Protein AF-X1JJ67-F1 (afdb_monomer_lite)

Sequence (145 aa):
FEESLAGWNTAKVSRRIITNEIYSTINARNGGRQEEDKLSYKQIFNFHYADGHKMLTVGGLFHNESQSDLYEKCGFKDFNFIKDGEEAYKIEVPNLTIREIQYLNKQLPCQDISSIETFNIPIEDIRKYAEIYRYFPVFVDAEIG

Radius of gyration: 20.4 Å; chains: 1; bounding box: 38×46×62 Å

InterPro domains:
  IPR046788 Putative O-methyltransferase [PF20553] (3-143)

pLDDT: mean 84.34, std 12.76, range [39.12, 97.69]

Foldseek 3Di:
DPPACPDCSVLLVVVVVVVVVVVVVQVVVQPPDDQQARKDWFWLAFEWEDPPDTDTDTDTDIDGNVCVVVVVVVVSVVQPQGDRDSDHDYQDQAPDDPVRLVQLVVCPPDPDLVPRDPPVPPSVSSVSCNSCVVVPDPPPPPPPD

Structure (mmCIF, N/CA/C/O backbone):
data_AF-X1JJ67-F1
#
_entry.id   AF-X1JJ67-F1
#
loop_
_atom_site.group_PDB
_atom_site.id
_atom_site.type_symbol
_atom_site.label_atom_id
_atom_site.label_alt_id
_atom_site.label_comp_id
_atom_site.label_asym_id
_atom_site.label_entity_id
_atom_site.label_seq_id
_atom_site.pdbx_PDB_ins_code
_atom_site.Cartn_x
_atom_site.Cartn_y
_atom_site.Cartn_z
_atom_site.occupancy
_atom_site.B_iso_or_equiv
_atom_site.auth_seq_id
_atom_site.auth_comp_id
_atom_site.auth_asym_id
_atom_site.auth_atom_id
_atom_site.pdbx_PDB_model_num
ATOM 1 N N . PHE A 1 1 ? 12.899 27.192 8.471 1.00 44.84 1 PHE A N 1
ATOM 2 C CA . PHE A 1 1 ? 11.633 26.447 8.298 1.00 44.84 1 PHE A CA 1
ATOM 3 C C . PHE A 1 1 ? 11.293 26.156 6.829 1.00 44.84 1 PHE A C 1
ATOM 5 O O . PHE A 1 1 ? 10.414 25.339 6.599 1.00 44.84 1 PHE A O 1
ATOM 12 N N . GLU A 1 2 ? 12.002 26.724 5.843 1.00 40.03 2 GLU A N 1
ATOM 13 C CA . GLU A 1 2 ? 11.691 26.565 4.406 1.00 40.03 2 GLU A CA 1
ATOM 14 C C . GLU A 1 2 ? 12.386 25.388 3.689 1.00 40.03 2 GLU A C 1
ATOM 16 O O . GLU A 1 2 ? 12.096 25.132 2.527 1.00 40.03 2 GLU A O 1
ATOM 21 N N . GLU A 1 3 ? 13.248 24.613 4.354 1.00 49.19 3 GLU A N 1
ATOM 22 C CA . GLU A 1 3 ? 14.047 23.575 3.672 1.00 49.19 3 GLU A CA 1
ATOM 23 C C . GLU A 1 3 ? 13.410 22.171 3.560 1.00 49.19 3 GLU A C 1
ATOM 25 O O . GLU A 1 3 ? 13.985 21.300 2.919 1.00 49.19 3 GLU A O 1
ATOM 30 N N . SER A 1 4 ? 12.243 21.877 4.149 1.00 55.78 4 SER A N 1
ATOM 31 C CA . SER A 1 4 ? 11.943 20.468 4.509 1.00 55.78 4 SER A CA 1
ATOM 32 C C . SER A 1 4 ? 10.730 19.790 3.842 1.00 55.78 4 SER A C 1
ATOM 34 O O . SER A 1 4 ? 10.432 18.639 4.145 1.00 55.78 4 SER A O 1
ATOM 36 N N . LEU A 1 5 ? 10.037 20.418 2.886 1.00 58.75 5 LEU A N 1
ATOM 37 C CA . LEU A 1 5 ? 8.874 19.792 2.216 1.00 58.75 5 LEU A CA 1
ATOM 38 C C . LEU A 1 5 ? 9.153 19.299 0.787 1.00 58.75 5 LEU A C 1
ATOM 40 O O . LEU A 1 5 ? 8.284 18.700 0.159 1.00 58.75 5 LEU A O 1
ATOM 44 N N . ALA A 1 6 ? 10.359 19.472 0.253 1.00 72.19 6 ALA A N 1
ATOM 45 C CA . ALA A 1 6 ? 10.633 19.083 -1.127 1.00 72.19 6 ALA A CA 1
ATOM 46 C C . ALA A 1 6 ? 10.501 17.561 -1.356 1.00 72.19 6 ALA A C 1
ATOM 48 O O . ALA A 1 6 ? 10.977 16.725 -0.583 1.00 72.19 6 ALA A O 1
ATOM 49 N N . GLY A 1 7 ? 9.862 17.186 -2.466 1.00 80.12 7 GLY A N 1
ATOM 50 C CA . GLY A 1 7 ? 9.778 15.799 -2.917 1.00 80.12 7 GLY A CA 1
ATOM 51 C C . GLY A 1 7 ? 8.996 14.876 -1.980 1.00 80.12 7 GLY A C 1
ATOM 52 O O . GLY A 1 7 ? 7.856 15.157 -1.626 1.00 80.12 7 GLY A O 1
ATOM 53 N N . TRP A 1 8 ? 9.593 13.738 -1.616 1.00 87.00 8 TRP A N 1
ATOM 54 C CA . TRP A 1 8 ? 8.916 12.708 -0.818 1.00 87.00 8 TRP A CA 1
ATOM 55 C C . TRP A 1 8 ? 8.686 13.115 0.642 1.00 87.00 8 TRP A C 1
ATOM 57 O O . TRP A 1 8 ? 7.910 12.462 1.334 1.00 87.00 8 TRP A O 1
ATOM 67 N N . ASN A 1 9 ? 9.292 14.210 1.111 1.00 87.44 9 ASN A N 1
ATOM 68 C CA . ASN A 1 9 ? 9.040 14.714 2.459 1.00 87.44 9 ASN A CA 1
ATOM 69 C C . ASN A 1 9 ? 7.622 15.273 2.608 1.00 87.44 9 ASN A C 1
ATOM 71 O O . ASN A 1 9 ? 6.988 15.012 3.629 1.00 87.44 9 ASN A O 1
ATOM 75 N N . THR A 1 10 ? 7.081 15.947 1.582 1.00 89.31 10 THR A N 1
ATOM 76 C CA . THR A 1 10 ? 5.653 16.316 1.577 1.00 89.31 10 THR A CA 1
ATOM 77 C C . THR A 1 10 ? 4.784 15.071 1.722 1.00 89.31 10 THR A C 1
ATOM 79 O O . THR A 1 10 ? 3.908 15.049 2.577 1.00 89.31 10 THR A O 1
ATOM 82 N N . ALA A 1 11 ? 5.073 14.003 0.972 1.00 90.31 11 ALA A N 1
ATOM 83 C CA . ALA A 1 11 ? 4.303 12.763 1.050 1.00 90.31 11 ALA A CA 1
ATOM 84 C C . ALA A 1 11 ? 4.340 12.137 2.460 1.00 90.31 11 ALA A C 1
ATOM 86 O O . ALA A 1 11 ? 3.298 11.779 3.008 1.00 90.31 11 ALA A O 1
ATOM 87 N N . LYS A 1 12 ? 5.515 12.102 3.105 1.00 90.62 12 LYS A N 1
ATOM 88 C CA . LYS A 1 12 ? 5.650 11.640 4.498 1.00 90.62 12 LYS A CA 1
ATOM 89 C C . LYS A 1 12 ? 4.808 12.474 5.468 1.00 90.62 12 LYS A C 1
ATOM 91 O O . LYS A 1 12 ? 4.123 11.916 6.326 1.00 90.62 12 LYS A O 1
ATOM 96 N N . VAL A 1 13 ? 4.829 13.801 5.325 1.00 92.62 13 VAL A N 1
ATOM 97 C CA . VAL A 1 13 ? 4.034 14.707 6.168 1.00 92.62 13 VAL A CA 1
ATOM 98 C C . VAL A 1 13 ? 2.537 14.514 5.925 1.00 92.62 13 VAL A C 1
ATOM 100 O O . VAL A 1 13 ? 1.793 14.366 6.893 1.00 92.62 13 VAL A O 1
ATOM 103 N N . SER A 1 14 ? 2.099 14.445 4.666 1.00 93.12 14 SER A N 1
ATOM 104 C CA . SER A 1 14 ? 0.703 14.188 4.298 1.00 93.12 14 SER A CA 1
ATOM 105 C C . SER A 1 14 ? 0.203 12.862 4.868 1.00 93.12 14 SER A C 1
ATOM 107 O O . SER A 1 14 ? -0.845 12.845 5.512 1.00 93.12 14 SER A O 1
ATOM 109 N N . ARG A 1 15 ? 0.974 11.771 4.728 1.00 94.00 15 ARG A N 1
ATOM 110 C CA . ARG A 1 15 ? 0.652 10.479 5.354 1.00 94.00 15 ARG A CA 1
ATOM 111 C C . ARG A 1 15 ? 0.475 10.643 6.859 1.00 94.00 15 ARG A C 1
ATOM 113 O O . ARG A 1 15 ? -0.534 10.207 7.398 1.00 94.00 15 ARG A O 1
ATOM 120 N N . ARG A 1 16 ? 1.438 11.272 7.539 1.00 94.12 16 ARG A N 1
ATOM 121 C CA . ARG A 1 16 ? 1.391 11.440 8.997 1.00 94.12 16 ARG A CA 1
ATOM 122 C C . ARG A 1 16 ? 0.140 12.195 9.445 1.00 94.12 16 ARG A C 1
ATOM 124 O O . ARG A 1 16 ? -0.475 11.793 10.424 1.00 94.12 16 ARG A O 1
ATOM 131 N N . ILE A 1 17 ? -0.255 13.247 8.725 1.00 95.69 17 ILE A N 1
ATOM 132 C CA . ILE A 1 17 ? -1.492 13.991 9.008 1.00 95.69 17 ILE A CA 1
ATOM 133 C C . ILE A 1 17 ? -2.713 13.072 8.870 1.00 95.69 17 ILE A C 1
ATOM 135 O O . ILE A 1 17 ? -3.512 12.996 9.799 1.00 95.69 17 ILE A O 1
ATOM 139 N N . ILE A 1 18 ? -2.819 12.324 7.766 1.00 95.50 18 ILE A N 1
ATOM 140 C CA . ILE A 1 18 ? -3.925 11.382 7.525 1.00 95.50 18 ILE A CA 1
ATOM 141 C C . ILE A 1 18 ? -3.990 10.320 8.630 1.00 95.50 18 ILE A C 1
ATOM 143 O O . ILE A 1 18 ? -5.044 10.085 9.214 1.00 95.50 18 ILE A O 1
ATOM 147 N N . THR A 1 19 ? -2.859 9.692 8.951 1.00 94.88 19 THR A N 1
ATOM 148 C CA . THR A 1 19 ? -2.775 8.647 9.976 1.00 94.88 19 THR A CA 1
ATOM 149 C C . THR A 1 19 ? -3.133 9.178 11.365 1.00 94.88 19 THR A C 1
ATOM 151 O O . THR A 1 19 ? -3.862 8.514 12.100 1.00 94.88 19 THR A O 1
ATOM 154 N N . ASN A 1 20 ? -2.674 10.380 11.717 1.00 96.25 20 ASN A N 1
ATOM 155 C CA . ASN A 1 20 ? -3.016 11.006 12.992 1.00 96.25 20 ASN A CA 1
ATOM 156 C C . ASN A 1 20 ? -4.514 11.300 13.095 1.00 96.25 20 ASN A C 1
ATOM 158 O O . ASN A 1 20 ? -5.105 11.040 14.141 1.00 96.25 20 ASN A O 1
ATOM 162 N N . GLU A 1 21 ? -5.132 11.791 12.019 1.00 97.69 21 GLU A N 1
ATOM 163 C CA . GLU A 1 21 ? -6.571 12.064 11.995 1.00 97.69 21 GLU A CA 1
ATOM 164 C C . GLU A 1 21 ? -7.392 10.777 12.150 1.00 97.69 21 GLU A C 1
ATOM 166 O O . GLU A 1 21 ? -8.345 10.730 12.931 1.00 97.69 21 GLU A O 1
ATOM 171 N N . ILE A 1 22 ? -6.967 9.695 11.484 1.00 97.00 22 ILE A N 1
ATOM 172 C CA . ILE A 1 22 ? -7.574 8.367 11.631 1.00 97.00 22 ILE A CA 1
ATOM 173 C C . ILE A 1 22 ? -7.518 7.903 13.092 1.00 97.00 22 ILE A C 1
ATOM 175 O O . ILE A 1 22 ? -8.555 7.568 13.666 1.00 97.00 22 ILE A O 1
ATOM 179 N N . TYR A 1 23 ? -6.334 7.901 13.714 1.00 96.00 23 TYR A N 1
ATOM 180 C CA . TYR A 1 23 ? -6.188 7.431 15.096 1.00 96.00 23 TYR A CA 1
ATOM 181 C C . TYR A 1 23 ? -6.909 8.332 16.101 1.00 96.00 23 TYR A C 1
ATOM 183 O O . TYR A 1 23 ? -7.529 7.822 17.032 1.00 96.00 23 TYR A O 1
ATOM 191 N N . SER A 1 24 ? -6.886 9.651 15.900 1.00 97.62 24 SER A N 1
ATOM 192 C CA . SER A 1 24 ? -7.647 10.608 16.712 1.00 97.62 24 SER A CA 1
ATOM 193 C C . SER A 1 24 ? -9.148 10.298 16.670 1.00 97.62 24 SER A C 1
ATOM 195 O O . SER A 1 24 ? -9.789 10.133 17.712 1.00 97.62 24 SER A O 1
ATOM 197 N N . THR A 1 25 ? -9.690 10.105 15.463 1.00 97.25 25 THR A N 1
ATOM 198 C CA . THR A 1 25 ? -11.105 9.779 15.247 1.00 97.25 25 THR A CA 1
ATOM 199 C C . THR A 1 25 ? -11.485 8.427 15.858 1.00 97.25 25 THR A C 1
ATOM 201 O O . THR A 1 25 ? -12.532 8.305 16.498 1.00 97.25 25 THR A O 1
ATOM 204 N N . ILE A 1 26 ? -10.637 7.405 15.707 1.00 97.00 26 ILE A N 1
ATOM 205 C CA . ILE A 1 26 ? -10.853 6.081 16.308 1.00 97.00 26 ILE A CA 1
ATOM 206 C C . ILE A 1 26 ? -10.863 6.165 17.832 1.00 97.00 26 ILE A C 1
ATOM 208 O O . ILE A 1 26 ? -11.777 5.635 18.463 1.00 97.00 26 ILE A O 1
ATOM 212 N N . ASN A 1 27 ? -9.887 6.853 18.426 1.00 95.94 27 ASN A N 1
ATOM 213 C CA . ASN A 1 27 ? -9.784 6.990 19.876 1.00 95.94 27 ASN A CA 1
ATOM 214 C C . ASN A 1 27 ? -11.024 7.672 20.460 1.00 95.94 27 ASN A C 1
ATOM 216 O O . ASN A 1 27 ? -11.593 7.178 21.433 1.00 95.94 27 ASN A O 1
ATOM 220 N N . ALA A 1 28 ? -11.498 8.748 19.823 1.00 95.94 28 ALA A N 1
ATOM 221 C CA . ALA A 1 28 ? -12.741 9.405 20.214 1.00 95.94 28 ALA A CA 1
ATOM 222 C C . ALA A 1 28 ? -13.951 8.458 20.106 1.00 95.94 28 ALA A C 1
ATOM 224 O O . ALA A 1 28 ? -14.779 8.394 21.014 1.00 95.94 28 ALA A O 1
ATOM 225 N N . ARG A 1 29 ? -14.039 7.672 19.024 1.00 94.56 29 ARG A N 1
ATOM 226 C CA . ARG A 1 29 ? -15.145 6.731 18.785 1.00 94.56 29 ARG A CA 1
ATOM 227 C C . ARG A 1 29 ? -15.144 5.530 19.737 1.00 94.56 29 ARG A C 1
ATOM 229 O O . ARG A 1 29 ? -16.211 4.994 20.035 1.00 94.56 29 ARG A O 1
ATOM 236 N N . ASN A 1 30 ? -13.973 5.108 20.205 1.00 96.81 30 ASN A N 1
ATOM 237 C CA . ASN A 1 30 ? -13.807 3.943 21.072 1.00 96.81 30 ASN A CA 1
ATOM 238 C C . ASN A 1 30 ? -14.081 4.232 22.556 1.00 96.81 30 ASN A C 1
ATOM 240 O O . ASN A 1 30 ? -14.291 3.284 23.308 1.00 96.81 30 ASN A O 1
ATOM 244 N N . GLY A 1 31 ? -14.134 5.501 22.980 1.00 92.75 31 GLY A N 1
ATOM 245 C CA . GLY A 1 31 ? -14.233 5.894 24.396 1.00 92.75 31 GLY A CA 1
ATOM 246 C C . GLY A 1 31 ? -15.450 5.363 25.171 1.00 92.75 31 GLY A C 1
ATOM 247 O O . GLY A 1 31 ? -15.420 5.349 26.397 1.00 92.75 31 GLY A O 1
ATOM 248 N N . GLY A 1 32 ? -16.501 4.904 24.483 1.00 91.06 32 GLY A N 1
ATOM 249 C CA . GLY A 1 32 ? -17.703 4.318 25.096 1.00 91.06 32 GLY A CA 1
ATOM 250 C C . GLY A 1 32 ? -18.056 2.913 24.602 1.00 91.06 32 GLY A C 1
ATOM 251 O O . GLY A 1 32 ? -19.176 2.462 24.825 1.00 91.06 32 GLY A O 1
ATOM 252 N N . ARG A 1 33 ? -17.152 2.241 23.880 1.00 94.00 33 ARG A N 1
ATOM 253 C CA . ARG A 1 33 ? -17.406 0.917 23.292 1.00 94.00 33 ARG A CA 1
ATOM 254 C C . ARG A 1 33 ? -16.878 -0.202 24.182 1.00 94.00 33 ARG A C 1
ATOM 256 O O . ARG A 1 33 ? -15.873 -0.029 24.871 1.00 94.00 33 ARG A O 1
ATOM 263 N N . GLN A 1 34 ? -17.534 -1.360 24.126 1.00 95.38 34 GLN A N 1
ATOM 264 C CA . GLN A 1 34 ? -16.967 -2.597 24.663 1.00 95.38 34 GLN A CA 1
ATOM 265 C C . GLN A 1 34 ? -15.714 -2.983 23.872 1.00 95.38 34 GLN A C 1
ATOM 267 O O . GLN A 1 34 ? -15.577 -2.593 22.712 1.00 95.38 34 GLN A O 1
ATOM 272 N N . GLU A 1 35 ? -14.808 -3.738 24.497 1.00 92.62 35 GLU A N 1
ATOM 273 C CA . GLU A 1 35 ? -13.511 -4.092 23.902 1.00 92.62 35 GLU A CA 1
ATOM 274 C C . GLU A 1 35 ? -13.666 -4.721 22.511 1.00 92.62 35 GLU A C 1
ATOM 276 O O . GLU A 1 35 ? -13.017 -4.296 21.566 1.00 92.62 35 GLU A O 1
ATOM 281 N N . GLU A 1 36 ? -14.606 -5.654 22.368 1.00 94.44 36 GLU A N 1
ATOM 282 C CA . GLU A 1 36 ? -14.869 -6.417 21.141 1.00 94.44 36 GLU A CA 1
ATOM 283 C C . GLU A 1 36 ? -15.388 -5.561 19.970 1.00 94.44 36 GLU A C 1
ATOM 285 O O . GLU A 1 36 ? -15.214 -5.928 18.803 1.00 94.44 36 GLU A O 1
ATOM 290 N N . ASP A 1 37 ? -15.995 -4.413 20.282 1.00 95.50 37 ASP A N 1
ATOM 291 C CA . ASP A 1 37 ? -16.583 -3.461 19.333 1.00 95.50 37 ASP A CA 1
ATOM 292 C C . ASP A 1 37 ? -15.677 -2.260 19.050 1.00 95.50 37 ASP A C 1
ATOM 294 O O . ASP A 1 37 ? -16.026 -1.376 18.245 1.00 95.50 37 ASP A O 1
ATOM 298 N N . LYS A 1 38 ? -14.526 -2.178 19.728 1.00 97.31 38 LYS A N 1
ATOM 299 C CA . LYS A 1 38 ? -13.543 -1.138 19.447 1.00 97.31 38 LYS A CA 1
ATOM 300 C C . LYS A 1 38 ? -13.093 -1.259 18.004 1.00 97.31 38 LYS A C 1
ATOM 302 O O . LYS A 1 38 ? -12.824 -2.343 17.493 1.00 97.31 38 LYS A O 1
ATOM 307 N N . LEU A 1 39 ? -13.048 -0.110 17.347 1.00 97.31 39 LEU A N 1
ATOM 308 C CA . LEU A 1 39 ? -12.585 0.002 15.982 1.00 97.31 39 LEU A CA 1
ATOM 309 C C . LEU A 1 39 ? -11.057 0.033 15.984 1.00 97.31 39 LEU A C 1
ATOM 311 O O . LEU A 1 39 ? -10.457 0.828 16.708 1.00 97.31 39 LEU A O 1
ATOM 315 N N . SER A 1 40 ? -10.453 -0.789 15.140 1.00 95.31 40 SER A N 1
ATOM 316 C CA . SER A 1 40 ? -9.028 -0.809 14.833 1.00 95.31 40 SER A CA 1
ATOM 317 C C . SER A 1 40 ? -8.814 -0.315 13.407 1.00 95.31 40 SER A C 1
ATOM 319 O O . SER A 1 40 ? -9.672 -0.504 12.542 1.00 95.31 40 SER A O 1
ATOM 321 N N . TYR A 1 41 ? -7.658 0.291 13.144 1.00 95.50 41 TYR A N 1
ATOM 322 C CA . TYR A 1 41 ? -7.194 0.589 11.790 1.00 95.50 41 TYR A CA 1
ATOM 323 C C . TYR A 1 41 ? -5.856 -0.093 11.549 1.00 95.50 41 TYR A C 1
ATOM 325 O O . TYR A 1 41 ? -4.927 0.036 12.348 1.00 95.50 41 TYR A O 1
ATOM 333 N N . LYS A 1 42 ? -5.757 -0.794 10.422 1.00 93.38 42 LYS A N 1
ATOM 334 C CA . LYS A 1 42 ? -4.526 -1.422 9.948 1.00 93.38 42 LYS A CA 1
ATOM 335 C C . LYS A 1 42 ? -4.160 -0.819 8.605 1.00 93.38 42 LYS A C 1
ATOM 337 O O . LYS A 1 42 ? -4.923 -0.926 7.646 1.00 93.38 42 LYS A O 1
ATOM 342 N N . GLN A 1 43 ? -2.997 -0.177 8.534 1.00 92.25 43 GLN A N 1
ATOM 343 C CA . GLN A 1 43 ? -2.454 0.276 7.257 1.00 92.25 43 GLN A CA 1
ATOM 344 C C . GLN A 1 43 ? -2.119 -0.943 6.395 1.00 92.25 43 GLN A C 1
ATOM 346 O O . GLN A 1 43 ? -1.447 -1.861 6.856 1.00 92.25 43 GLN A O 1
ATOM 351 N N . ILE A 1 44 ? -2.572 -0.918 5.144 1.00 90.38 44 ILE A N 1
ATOM 352 C CA . ILE A 1 44 ? -2.283 -1.952 4.145 1.00 90.38 44 ILE A CA 1
ATOM 353 C C . ILE A 1 44 ? -1.365 -1.376 3.061 1.00 90.38 44 ILE A C 1
ATOM 355 O O . ILE A 1 44 ? -0.414 -2.029 2.642 1.00 90.38 44 ILE A O 1
ATOM 359 N N . PHE A 1 45 ? -1.595 -0.128 2.646 1.00 88.56 45 PHE A N 1
ATOM 360 C CA . PHE A 1 45 ? -0.859 0.503 1.554 1.00 88.56 45 PHE A CA 1
ATOM 361 C C . PHE A 1 45 ? -0.257 1.840 1.984 1.00 88.56 45 PHE A C 1
ATOM 363 O O . PHE A 1 45 ? -0.915 2.668 2.617 1.00 88.56 45 PHE A O 1
ATOM 370 N N . ASN A 1 46 ? 0.994 2.052 1.586 1.00 91.56 46 ASN A N 1
ATOM 371 C CA . ASN A 1 46 ? 1.720 3.313 1.684 1.00 91.56 46 ASN A CA 1
ATOM 372 C C . ASN A 1 46 ? 2.665 3.379 0.483 1.00 91.56 46 ASN A C 1
ATOM 374 O O . ASN A 1 46 ? 3.804 2.927 0.563 1.00 91.56 46 ASN A O 1
ATOM 378 N N . PHE A 1 47 ? 2.156 3.820 -0.662 1.00 90.75 47 PHE A N 1
ATOM 379 C CA . PHE A 1 47 ? 2.879 3.800 -1.926 1.00 90.75 47 PHE A CA 1
ATOM 380 C C . PHE A 1 47 ? 3.386 5.179 -2.299 1.00 90.75 47 PHE A C 1
ATOM 382 O O . PHE A 1 47 ? 2.644 6.164 -2.276 1.00 90.75 47 PHE A O 1
ATOM 389 N N . HIS A 1 48 ? 4.646 5.210 -2.712 1.00 90.38 48 HIS A N 1
ATOM 390 C CA . HIS A 1 48 ? 5.253 6.325 -3.417 1.00 90.38 48 HIS A CA 1
ATOM 391 C C . HIS A 1 48 ? 5.530 5.879 -4.846 1.00 90.38 48 HIS A C 1
ATOM 393 O O . HIS A 1 48 ? 6.258 4.910 -5.059 1.00 90.38 48 HIS A O 1
ATOM 399 N N . TYR A 1 49 ? 4.982 6.583 -5.826 1.00 85.38 49 TYR A N 1
ATOM 400 C CA . TYR A 1 49 ? 5.287 6.301 -7.225 1.00 85.38 49 TYR A CA 1
ATOM 401 C C . TYR A 1 49 ? 5.335 7.578 -8.054 1.00 85.38 49 TYR A C 1
ATOM 403 O O . TYR A 1 49 ? 4.763 8.602 -7.676 1.00 85.38 49 TYR A O 1
ATOM 411 N N . ALA A 1 50 ? 6.071 7.530 -9.160 1.00 81.75 50 ALA A N 1
ATOM 412 C CA . ALA A 1 50 ? 6.188 8.655 -10.070 1.00 81.75 50 ALA A CA 1
ATOM 413 C C . ALA A 1 50 ? 6.143 8.182 -11.523 1.00 81.75 50 ALA A C 1
ATOM 415 O O . ALA A 1 50 ? 7.060 7.514 -11.987 1.00 81.75 50 ALA A O 1
ATOM 416 N N . ASP A 1 51 ? 5.096 8.578 -12.235 1.00 71.00 51 ASP A N 1
ATOM 417 C CA . ASP A 1 51 ? 4.849 8.334 -13.662 1.00 71.00 51 ASP A CA 1
ATOM 418 C C . ASP A 1 51 ? 4.799 9.661 -14.451 1.00 71.00 51 ASP A C 1
ATOM 420 O O . ASP A 1 51 ? 4.067 9.830 -15.421 1.00 71.00 51 ASP A O 1
ATOM 424 N N . GLY A 1 52 ? 5.594 10.634 -14.001 1.00 74.19 52 GLY A N 1
ATOM 425 C CA . GLY A 1 52 ? 5.601 12.023 -14.474 1.00 74.19 52 GLY A CA 1
ATOM 426 C C . GLY A 1 52 ? 5.313 13.013 -13.346 1.00 74.19 52 GLY A C 1
ATOM 427 O O . GLY A 1 52 ? 5.857 14.114 -13.338 1.00 74.19 52 GLY A O 1
ATOM 428 N N . HIS A 1 53 ? 4.555 12.587 -12.330 1.00 82.38 53 HIS A N 1
ATOM 429 C CA . HIS A 1 53 ? 4.292 13.361 -11.115 1.00 82.38 53 HIS A CA 1
ATOM 430 C C . HIS A 1 53 ? 4.438 12.481 -9.874 1.00 82.38 53 HIS A C 1
ATOM 432 O O . HIS A 1 53 ? 4.156 11.291 -9.910 1.00 82.38 53 HIS A O 1
ATOM 438 N N . LYS A 1 54 ? 4.888 13.056 -8.753 1.00 85.75 54 LYS A N 1
ATOM 439 C CA . LYS A 1 54 ? 4.998 12.312 -7.490 1.00 85.75 54 LYS A CA 1
ATOM 440 C C . LYS A 1 54 ? 3.612 12.090 -6.905 1.00 85.75 54 LYS A C 1
ATOM 442 O O . LYS A 1 54 ? 2.907 13.056 -6.623 1.00 85.75 54 LYS A O 1
ATOM 447 N N . MET A 1 55 ? 3.273 10.834 -6.658 1.00 89.44 55 MET A N 1
ATOM 448 C CA . MET A 1 55 ? 2.002 10.437 -6.076 1.00 89.44 55 MET A CA 1
ATOM 449 C C . MET A 1 55 ? 2.209 9.682 -4.766 1.00 89.44 55 MET A C 1
ATOM 451 O O . MET A 1 55 ? 3.090 8.829 -4.643 1.00 89.44 55 MET A O 1
ATOM 455 N N . LEU A 1 56 ? 1.374 10.022 -3.784 1.00 91.25 56 LEU A N 1
ATOM 456 C CA . LEU A 1 56 ? 1.222 9.307 -2.523 1.00 91.25 56 LEU A CA 1
ATOM 457 C C . LEU A 1 56 ? -0.114 8.568 -2.559 1.00 91.25 56 LEU A C 1
ATOM 459 O O . LEU A 1 56 ? -1.155 9.201 -2.717 1.00 91.25 56 LEU A O 1
ATOM 463 N N . THR A 1 57 ? -0.089 7.255 -2.354 1.00 91.38 57 THR A N 1
ATOM 464 C CA . THR A 1 57 ? -1.301 6.460 -2.119 1.00 91.38 57 THR A CA 1
ATOM 465 C C . THR A 1 57 ? -1.222 5.841 -0.736 1.00 91.38 57 THR A C 1
ATOM 467 O O . THR A 1 57 ? -0.284 5.109 -0.437 1.00 91.38 57 THR A O 1
ATOM 470 N N . VAL A 1 58 ? -2.205 6.123 0.113 1.00 93.12 58 VAL A N 1
ATOM 471 C CA . VAL A 1 58 ? -2.326 5.509 1.438 1.00 93.12 58 VAL A CA 1
ATOM 472 C C . VAL A 1 58 ? -3.658 4.791 1.540 1.00 93.12 58 VAL A C 1
ATOM 474 O O . VAL A 1 58 ? -4.658 5.243 0.985 1.00 93.12 58 VAL A O 1
ATOM 477 N N . GLY A 1 59 ? -3.681 3.675 2.253 1.00 92.31 59 GLY A N 1
ATOM 478 C CA . GLY A 1 59 ? -4.900 2.908 2.442 1.00 92.31 59 GLY A CA 1
ATOM 479 C C . GLY A 1 59 ? -4.764 1.892 3.558 1.00 92.31 59 GLY A C 1
ATOM 480 O O . GLY A 1 59 ? -3.666 1.468 3.924 1.00 92.31 59 GLY A O 1
ATOM 481 N N . GLY A 1 60 ? -5.902 1.486 4.096 1.00 93.25 60 GLY A N 1
ATOM 482 C CA . GLY A 1 60 ? -5.955 0.514 5.167 1.00 93.25 60 GLY A CA 1
ATOM 483 C C . GLY A 1 60 ? -7.359 -0.008 5.384 1.00 93.25 60 GLY A C 1
ATOM 484 O O . GLY A 1 60 ? -8.312 0.426 4.734 1.00 93.25 60 GLY A O 1
ATOM 485 N N . LEU A 1 61 ? -7.462 -0.954 6.302 1.00 94.94 61 LEU A N 1
ATOM 486 C CA . LEU A 1 61 ? -8.703 -1.604 6.672 1.00 94.94 61 LEU A CA 1
ATOM 487 C C . LEU A 1 61 ? -9.096 -1.181 8.082 1.00 94.94 61 LEU A C 1
ATOM 489 O O . LEU A 1 61 ? -8.267 -1.147 8.992 1.00 94.94 61 LEU A O 1
ATOM 493 N N . PHE A 1 62 ? -10.382 -0.897 8.245 1.00 95.81 62 PHE A N 1
ATOM 494 C CA . PHE A 1 62 ? -11.005 -0.743 9.547 1.00 95.81 62 PHE A CA 1
ATOM 495 C C . PHE A 1 62 ? -11.725 -2.038 9.899 1.00 95.81 62 PHE A C 1
ATOM 497 O O . PHE A 1 62 ? -12.457 -2.576 9.069 1.00 95.81 62 PHE A O 1
ATOM 504 N N . HIS A 1 63 ? -11.539 -2.523 11.118 1.00 95.56 63 HIS A N 1
ATOM 505 C CA . HIS A 1 63 ? -12.227 -3.712 11.612 1.00 95.56 63 HIS A CA 1
ATOM 506 C C . HIS A 1 63 ? -12.496 -3.578 13.107 1.00 95.56 63 HIS A C 1
ATOM 508 O O . HIS A 1 63 ? -11.817 -2.813 13.792 1.00 95.56 63 HIS A O 1
ATOM 514 N N . ASN A 1 64 ? -13.481 -4.310 13.619 1.00 96.94 64 ASN A N 1
ATOM 515 C CA . ASN A 1 64 ? -13.662 -4.410 15.064 1.00 96.94 64 ASN A CA 1
ATOM 516 C C . ASN A 1 64 ? -12.605 -5.351 15.663 1.00 96.94 64 ASN A C 1
ATOM 518 O O . ASN A 1 64 ? -12.107 -6.244 14.972 1.00 96.94 64 ASN A O 1
ATOM 522 N N . GLU A 1 65 ? -12.283 -5.200 16.946 1.00 95.69 65 GLU A N 1
ATOM 523 C CA . GLU A 1 65 ? -11.332 -6.095 17.627 1.00 95.69 65 GLU A CA 1
ATOM 524 C C . GLU A 1 65 ? -11.796 -7.562 17.615 1.00 95.69 65 GLU A C 1
ATOM 526 O O . GLU A 1 65 ? -10.984 -8.463 17.409 1.00 95.69 65 GLU A O 1
ATOM 531 N N . SER A 1 66 ? -13.107 -7.820 17.671 1.00 96.31 66 SER A N 1
ATOM 532 C CA . SER A 1 66 ? -13.687 -9.163 17.465 1.00 96.31 66 SER A CA 1
ATOM 533 C C . SER A 1 66 ? -13.343 -9.811 16.112 1.00 96.31 66 SER A C 1
ATOM 535 O O . SER A 1 66 ? -13.456 -11.025 15.956 1.00 96.31 66 SER A O 1
ATOM 537 N N . GLN A 1 67 ? -12.908 -9.025 15.124 1.00 96.12 67 GLN A N 1
ATOM 538 C CA . GLN A 1 67 ? -12.533 -9.482 13.782 1.00 96.12 67 GLN A CA 1
ATOM 539 C C . GLN A 1 67 ? -11.011 -9.543 13.574 1.00 96.12 67 GLN A C 1
ATOM 541 O O . GLN A 1 67 ? -10.561 -9.785 12.454 1.00 96.12 67 GLN A O 1
ATOM 546 N N . SER A 1 68 ? -10.209 -9.343 14.623 1.00 92.75 68 SER A N 1
ATOM 547 C CA . SER A 1 68 ? -8.742 -9.336 14.526 1.00 92.75 68 SER A CA 1
ATOM 548 C C . SER A 1 68 ? -8.185 -10.659 13.973 1.00 92.75 68 SER A C 1
ATOM 550 O O . SER A 1 68 ? -7.342 -10.662 13.076 1.00 92.75 68 SER A O 1
ATOM 552 N N . ASP A 1 69 ? -8.759 -11.795 14.379 1.00 94.44 69 ASP A N 1
ATOM 553 C CA . ASP A 1 69 ? -8.383 -13.111 13.843 1.00 94.44 69 ASP A CA 1
ATOM 554 C C . ASP A 1 69 ? -8.684 -13.256 12.344 1.00 94.44 69 ASP A C 1
ATOM 556 O O . ASP A 1 69 ? -7.967 -13.952 11.623 1.00 94.44 69 ASP A O 1
ATOM 560 N N . LEU A 1 70 ? -9.759 -12.625 11.857 1.00 94.56 70 LEU A N 1
ATOM 561 C CA . LEU A 1 70 ? -10.095 -12.631 10.433 1.00 94.56 70 LEU A CA 1
ATOM 562 C C . LEU A 1 70 ? -9.079 -11.805 9.640 1.00 94.56 70 LEU A C 1
ATOM 564 O O . LEU A 1 70 ? -8.651 -12.243 8.576 1.00 94.56 70 LEU A O 1
ATOM 568 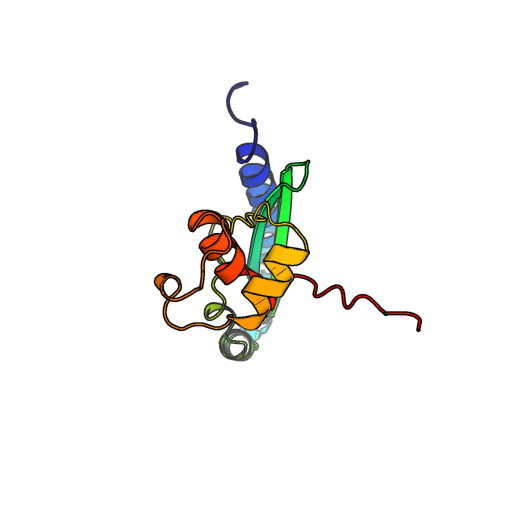N N . TYR A 1 71 ? -8.665 -10.657 10.180 1.00 92.62 71 TYR A N 1
ATOM 569 C CA . TYR A 1 71 ? -7.621 -9.827 9.584 1.00 92.62 71 TYR A CA 1
ATOM 570 C C . TYR A 1 71 ? -6.302 -10.597 9.425 1.00 92.62 71 TYR A C 1
ATOM 572 O O . TYR A 1 71 ? -5.724 -10.599 8.339 1.00 92.62 71 TYR A O 1
ATOM 580 N N . GLU A 1 72 ? -5.847 -11.295 10.468 1.00 91.44 72 GLU A N 1
ATOM 581 C CA . GLU A 1 72 ? -4.598 -12.067 10.402 1.00 91.44 72 GLU A CA 1
ATOM 582 C C . GLU A 1 72 ? -4.694 -13.222 9.386 1.00 91.44 72 GLU A C 1
ATOM 584 O O . GLU A 1 72 ? -3.752 -13.469 8.632 1.00 91.44 72 GLU A O 1
ATOM 589 N N . LYS A 1 73 ? -5.862 -13.871 9.269 1.00 94.31 73 LYS A N 1
ATOM 590 C CA . LYS A 1 73 ? -6.115 -14.930 8.272 1.00 94.31 73 LYS A CA 1
ATOM 591 C C . LYS A 1 73 ? -6.108 -14.446 6.821 1.00 94.31 73 LYS A C 1
ATOM 593 O O . LYS A 1 73 ? -5.953 -15.272 5.926 1.00 94.31 73 LYS A O 1
ATOM 598 N N . CYS A 1 74 ? -6.271 -13.147 6.564 1.00 90.56 74 CYS A N 1
ATOM 599 C CA . CYS A 1 74 ? -6.181 -12.602 5.209 1.00 90.56 74 CYS A CA 1
ATOM 600 C C . CYS A 1 74 ? -4.750 -12.609 4.645 1.00 90.56 74 CYS A C 1
ATOM 602 O O . CYS A 1 74 ? -4.587 -12.359 3.453 1.00 90.56 74 CYS A O 1
ATOM 604 N N . GLY A 1 75 ? -3.720 -12.871 5.463 1.00 89.56 75 GLY A N 1
ATOM 605 C CA . GLY A 1 75 ? -2.344 -13.014 4.972 1.00 89.56 75 GLY A CA 1
ATOM 606 C C . GLY A 1 75 ? -1.759 -11.721 4.397 1.00 89.56 75 GLY A C 1
ATOM 607 O O . GLY A 1 75 ? -0.861 -11.754 3.565 1.00 89.56 75 GLY A O 1
ATOM 608 N N . PHE A 1 76 ? -2.248 -10.551 4.824 1.00 88.12 76 PHE A N 1
ATOM 609 C CA . PHE A 1 76 ? -1.758 -9.258 4.326 1.00 88.12 76 PHE A CA 1
ATOM 610 C C . PHE A 1 76 ? -0.238 -9.091 4.503 1.00 88.12 76 PHE A C 1
ATOM 612 O O . PHE A 1 76 ? 0.423 -8.467 3.680 1.00 88.12 76 PHE A O 1
ATOM 619 N N . LYS A 1 77 ? 0.344 -9.695 5.541 1.00 84.81 77 LYS A N 1
ATOM 620 C CA . LYS A 1 77 ? 1.792 -9.654 5.799 1.00 84.81 77 LYS A CA 1
ATOM 621 C C . LYS A 1 77 ? 2.623 -10.426 4.765 1.00 84.81 77 LYS A C 1
ATOM 623 O O . LYS A 1 77 ? 3.820 -10.175 4.665 1.00 84.81 77 LYS A O 1
ATOM 628 N N . ASP A 1 78 ? 2.006 -11.308 3.979 1.00 87.12 78 ASP A N 1
ATOM 629 C CA . ASP A 1 78 ? 2.697 -12.130 2.978 1.00 87.12 78 ASP A CA 1
ATOM 630 C C . ASP A 1 78 ? 3.003 -11.350 1.687 1.00 87.12 78 ASP A C 1
ATOM 632 O O . ASP A 1 78 ? 3.771 -11.800 0.835 1.00 87.12 78 ASP A O 1
ATOM 636 N N . PHE A 1 79 ? 2.417 -10.159 1.525 1.00 84.75 79 PHE A N 1
ATOM 637 C CA . PHE A 1 79 ? 2.644 -9.308 0.365 1.00 84.75 79 PHE A CA 1
ATOM 638 C C . PHE A 1 79 ? 3.780 -8.314 0.618 1.00 84.75 79 PHE A C 1
ATOM 640 O O . PHE A 1 79 ? 3.689 -7.439 1.474 1.00 84.75 79 PHE A O 1
ATOM 647 N N . ASN A 1 80 ? 4.818 -8.362 -0.218 1.00 81.94 80 ASN A N 1
ATOM 648 C CA . ASN A 1 80 ? 6.008 -7.504 -0.097 1.00 81.94 80 ASN A CA 1
ATOM 649 C C . ASN A 1 80 ? 5.714 -5.990 -0.118 1.00 81.94 80 ASN A C 1
ATOM 651 O O . ASN A 1 80 ? 6.484 -5.199 0.445 1.00 81.94 80 ASN A O 1
ATOM 655 N N . PHE A 1 81 ? 4.623 -5.591 -0.781 1.00 83.69 81 PHE A N 1
ATOM 656 C CA . PHE A 1 81 ? 4.185 -4.200 -0.892 1.00 83.69 81 PHE A CA 1
ATOM 657 C C . PHE A 1 81 ? 3.402 -3.711 0.332 1.00 83.69 81 PHE A C 1
ATOM 659 O O . PHE A 1 81 ? 3.237 -2.503 0.497 1.00 83.69 81 PHE A O 1
ATOM 666 N N . ILE A 1 82 ? 2.932 -4.614 1.199 1.00 84.25 82 ILE A N 1
ATOM 667 C CA . ILE A 1 82 ? 2.231 -4.233 2.423 1.00 84.25 82 ILE A CA 1
ATOM 668 C C . ILE A 1 82 ? 3.277 -3.794 3.442 1.00 84.25 82 ILE A C 1
ATOM 670 O O . ILE A 1 82 ? 4.115 -4.568 3.901 1.00 84.25 82 ILE A O 1
ATOM 674 N N . LYS A 1 83 ? 3.254 -2.496 3.747 1.00 78.62 83 LYS A N 1
ATOM 675 C CA . LYS A 1 83 ? 4.098 -1.856 4.756 1.00 78.62 83 LYS A CA 1
ATOM 676 C C . LYS A 1 83 ? 3.176 -1.297 5.826 1.00 78.62 83 LYS A C 1
ATOM 678 O O . LYS A 1 83 ? 2.346 -0.439 5.537 1.00 78.62 83 LYS A O 1
ATOM 683 N N . ASP A 1 84 ? 3.318 -1.772 7.053 1.00 74.69 84 ASP A N 1
ATOM 684 C CA . ASP A 1 84 ? 2.551 -1.331 8.225 1.00 74.69 84 ASP A CA 1
ATOM 685 C C . ASP A 1 84 ? 3.166 -0.093 8.911 1.00 74.69 84 ASP A C 1
ATOM 687 O O . ASP A 1 84 ? 2.502 0.585 9.698 1.00 74.69 84 ASP A O 1
ATOM 691 N N . GLY A 1 85 ? 4.412 0.247 8.566 1.00 79.69 85 GLY A N 1
ATOM 692 C CA . GLY A 1 85 ? 5.158 1.386 9.103 1.00 79.69 85 GLY A CA 1
ATOM 693 C C . GLY A 1 85 ? 5.076 2.688 8.294 1.00 79.69 85 GLY A C 1
ATOM 694 O O . GLY A 1 85 ? 4.257 2.874 7.391 1.00 79.69 85 GLY A O 1
ATOM 695 N N . GLU A 1 86 ? 5.961 3.627 8.639 1.00 81.38 86 GLU A N 1
ATOM 696 C CA . GLU A 1 86 ? 6.083 4.923 7.953 1.00 81.38 86 GLU A CA 1
ATOM 697 C C . GLU A 1 86 ? 6.773 4.825 6.590 1.00 81.38 86 GLU A C 1
ATOM 699 O O . GLU A 1 86 ? 6.578 5.688 5.729 1.00 81.38 86 GLU A O 1
ATOM 704 N N . GLU A 1 87 ? 7.564 3.772 6.388 1.00 84.69 87 GLU A N 1
ATOM 705 C CA . GLU A 1 87 ? 8.283 3.552 5.143 1.00 84.69 87 GLU A CA 1
ATOM 706 C C . GLU A 1 87 ? 7.316 3.177 4.023 1.00 84.69 87 GLU A C 1
ATOM 708 O O . GLU A 1 87 ? 6.486 2.272 4.148 1.00 84.69 87 GLU A O 1
ATOM 713 N N . ALA A 1 88 ? 7.415 3.921 2.925 1.00 86.56 88 ALA A N 1
ATOM 714 C CA . ALA A 1 88 ? 6.584 3.708 1.757 1.00 86.56 88 ALA A CA 1
ATOM 715 C C . ALA A 1 88 ? 7.189 2.626 0.864 1.00 86.56 88 ALA A C 1
ATOM 717 O O . ALA A 1 88 ? 8.400 2.603 0.628 1.00 86.56 88 ALA A O 1
ATOM 718 N N . TYR A 1 89 ? 6.337 1.772 0.309 1.00 86.31 89 TYR A N 1
ATOM 719 C CA . TYR A 1 89 ? 6.719 0.928 -0.811 1.00 86.31 89 TYR A CA 1
ATOM 720 C C . TYR A 1 89 ? 6.846 1.805 -2.061 1.00 86.31 89 TYR A C 1
ATOM 722 O O . TYR A 1 89 ? 5.914 2.524 -2.435 1.00 86.31 89 TYR A O 1
ATOM 730 N N . LYS A 1 90 ? 8.030 1.797 -2.675 1.00 84.81 90 LYS A N 1
ATOM 731 C CA . LYS A 1 90 ? 8.297 2.568 -3.888 1.00 84.81 90 LYS A CA 1
ATOM 732 C C . LYS A 1 90 ? 7.978 1.710 -5.097 1.00 84.81 90 LYS A C 1
ATOM 734 O O . LYS A 1 90 ? 8.589 0.664 -5.275 1.00 84.81 90 LYS A O 1
ATOM 739 N N . ILE A 1 91 ? 7.047 2.171 -5.920 1.00 81.75 91 ILE A N 1
ATOM 740 C CA . ILE A 1 91 ? 6.770 1.531 -7.203 1.00 81.75 91 ILE A CA 1
ATOM 741 C C . ILE A 1 91 ? 7.684 2.199 -8.226 1.00 81.75 91 ILE A C 1
ATOM 743 O O . ILE A 1 91 ? 7.471 3.352 -8.607 1.00 81.75 91 ILE A O 1
ATOM 747 N N . GLU A 1 92 ? 8.731 1.484 -8.627 1.00 77.94 92 GLU A N 1
ATOM 748 C CA . GLU A 1 92 ? 9.617 1.896 -9.711 1.00 77.94 92 GLU A CA 1
ATOM 749 C C . GLU A 1 92 ? 9.178 1.202 -10.994 1.00 77.94 92 GLU A C 1
ATOM 751 O O . GLU A 1 92 ? 9.354 -0.003 -11.157 1.00 77.94 92 GLU A O 1
ATOM 756 N N . VAL A 1 93 ? 8.581 1.970 -11.904 1.00 75.38 93 VAL A N 1
ATOM 757 C CA . VAL A 1 93 ? 8.222 1.455 -13.224 1.00 75.38 93 VAL A CA 1
ATOM 758 C C . VAL A 1 93 ? 9.508 1.369 -14.053 1.00 75.38 93 VAL A C 1
ATOM 760 O O . VAL A 1 93 ? 10.169 2.396 -14.232 1.00 75.38 93 VAL A O 1
ATOM 763 N N . PRO A 1 94 ? 9.904 0.175 -14.525 1.00 79.31 94 PRO A N 1
ATOM 764 C CA . PRO A 1 94 ? 11.099 0.024 -15.342 1.00 79.31 94 PRO A CA 1
ATOM 765 C C . PRO A 1 94 ? 10.867 0.659 -16.716 1.00 79.31 94 PRO A C 1
ATOM 767 O O . PRO A 1 94 ? 9.745 0.665 -17.230 1.00 79.31 94 PRO A O 1
ATOM 770 N N . ASN A 1 95 ? 11.925 1.189 -17.326 1.00 81.81 95 ASN A N 1
ATOM 771 C CA . ASN A 1 95 ? 11.826 1.814 -18.643 1.00 81.81 95 ASN A CA 1
ATOM 772 C C . ASN A 1 95 ? 11.935 0.745 -19.738 1.00 81.81 95 ASN A C 1
ATOM 774 O O . ASN A 1 95 ? 12.969 0.608 -20.385 1.00 81.81 95 ASN A O 1
ATOM 778 N N . LEU A 1 96 ? 10.873 -0.047 -19.891 1.00 84.62 96 LEU A N 1
ATOM 779 C CA . LEU A 1 96 ? 10.801 -1.147 -20.847 1.00 84.62 96 LEU A CA 1
ATOM 780 C C . LEU A 1 96 ? 9.800 -0.843 -21.957 1.00 84.62 96 LEU A C 1
ATOM 782 O O . LEU A 1 96 ? 8.692 -0.357 -21.726 1.00 84.62 96 LEU A O 1
ATOM 786 N N . THR A 1 97 ? 10.170 -1.205 -23.175 1.00 85.94 97 THR A N 1
ATOM 787 C CA . THR A 1 97 ? 9.267 -1.235 -24.320 1.00 85.94 97 THR A CA 1
ATOM 788 C C . THR A 1 97 ? 8.285 -2.405 -24.214 1.00 85.94 97 THR A C 1
ATOM 790 O O . THR A 1 97 ? 8.538 -3.414 -23.553 1.00 85.94 97 THR A O 1
ATOM 793 N N . ILE A 1 98 ? 7.173 -2.322 -24.950 1.00 84.50 98 ILE A N 1
ATOM 794 C CA . ILE A 1 98 ? 6.166 -3.398 -25.019 1.00 84.50 98 ILE A CA 1
ATOM 795 C C . ILE A 1 98 ? 6.799 -4.735 -25.440 1.00 84.50 98 ILE A C 1
ATOM 797 O O . ILE A 1 98 ? 6.466 -5.780 -24.885 1.00 84.50 98 ILE A O 1
ATOM 801 N N . ARG A 1 99 ? 7.749 -4.712 -26.386 1.00 84.88 99 ARG A N 1
ATOM 802 C CA . ARG A 1 99 ? 8.435 -5.924 -26.864 1.00 84.88 99 ARG A CA 1
ATOM 803 C C . ARG A 1 99 ? 9.284 -6.572 -25.773 1.00 84.88 99 ARG A C 1
ATOM 805 O O . ARG A 1 99 ? 9.276 -7.792 -25.644 1.00 84.88 99 ARG A O 1
ATOM 812 N N . GLU A 1 100 ? 9.984 -5.766 -24.981 1.00 87.50 100 GLU A N 1
ATOM 813 C CA . GLU A 1 100 ? 10.798 -6.243 -23.859 1.00 87.50 100 GLU A CA 1
ATOM 814 C C . GLU A 1 100 ? 9.919 -6.817 -22.743 1.00 87.50 100 GLU A C 1
ATOM 816 O O . GLU A 1 100 ? 10.194 -7.905 -22.248 1.00 87.50 100 GLU A O 1
ATOM 821 N N . ILE A 1 101 ? 8.802 -6.159 -22.421 1.00 87.50 101 ILE A N 1
ATOM 822 C CA . ILE A 1 101 ? 7.796 -6.651 -21.464 1.00 87.50 101 ILE A CA 1
ATOM 823 C C . ILE A 1 101 ? 7.233 -8.007 -21.909 1.00 87.50 101 ILE A C 1
ATOM 825 O O . ILE A 1 101 ? 7.219 -8.963 -21.133 1.00 87.50 101 ILE A O 1
ATOM 829 N N . GLN A 1 102 ? 6.804 -8.122 -23.170 1.00 85.94 102 GLN A N 1
ATOM 830 C CA . GLN A 1 102 ? 6.303 -9.379 -23.737 1.00 85.94 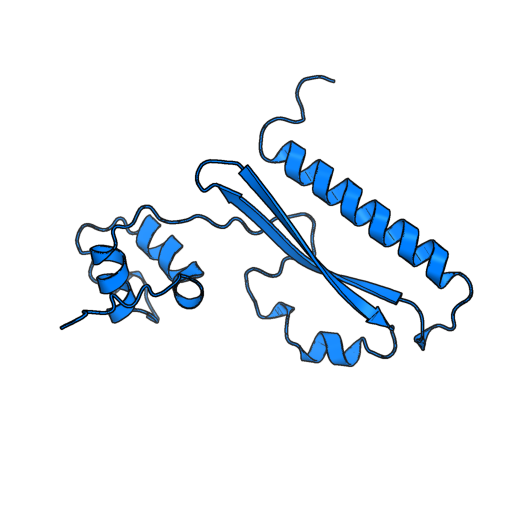102 GLN A CA 1
ATOM 831 C C . GLN A 1 102 ? 7.360 -10.486 -23.698 1.00 85.94 102 GLN A C 1
ATOM 833 O O . GLN A 1 102 ? 7.033 -11.650 -23.468 1.00 85.94 102 GLN A O 1
ATOM 838 N N . TYR A 1 103 ? 8.625 -10.136 -23.920 1.00 87.62 103 TYR A N 1
ATOM 839 C CA . TYR A 1 103 ? 9.731 -11.078 -23.874 1.00 87.62 103 TYR A CA 1
ATOM 840 C C . TYR A 1 103 ? 10.033 -11.559 -22.447 1.00 87.62 103 TYR A C 1
ATOM 842 O O . TYR A 1 103 ? 10.161 -12.764 -22.229 1.00 87.62 103 TYR A O 1
ATOM 850 N N . LEU A 1 104 ? 10.057 -10.657 -21.462 1.00 88.31 104 LEU A N 1
ATOM 851 C CA . LEU A 1 104 ? 10.233 -11.008 -20.049 1.00 88.31 104 LEU A CA 1
ATOM 852 C C . LEU A 1 104 ? 9.056 -11.831 -19.510 1.00 88.31 104 LEU A C 1
ATOM 854 O O . LEU A 1 104 ? 9.265 -12.793 -18.775 1.00 88.31 104 LEU A O 1
ATOM 858 N N . ASN A 1 105 ? 7.824 -11.528 -19.931 1.00 86.75 105 ASN A N 1
ATOM 859 C CA . ASN A 1 105 ? 6.631 -12.289 -19.544 1.00 86.75 105 ASN A CA 1
ATOM 860 C C . ASN A 1 105 ? 6.686 -13.765 -19.957 1.00 86.75 105 ASN A C 1
ATOM 862 O O . ASN A 1 105 ? 6.080 -14.596 -19.291 1.00 86.75 105 ASN A O 1
ATOM 866 N N . LYS A 1 106 ? 7.417 -14.115 -21.024 1.00 86.25 106 LYS A N 1
ATOM 867 C CA . LYS A 1 106 ? 7.608 -15.518 -21.437 1.00 86.25 106 LYS A CA 1
ATOM 868 C C . LYS A 1 106 ? 8.560 -16.291 -20.521 1.00 86.25 106 LYS A C 1
ATOM 870 O O . LYS A 1 106 ? 8.556 -17.517 -20.553 1.00 86.25 106 LYS A O 1
ATOM 875 N N . GLN A 1 107 ? 9.385 -15.586 -19.750 1.00 86.56 107 GLN A N 1
ATOM 876 C CA . GLN A 1 107 ? 10.435 -16.162 -18.906 1.00 86.56 107 GLN A CA 1
ATOM 877 C C . GLN A 1 107 ? 10.105 -16.071 -17.408 1.00 86.56 107 GLN A C 1
ATOM 879 O O . GLN A 1 107 ? 10.744 -16.738 -16.597 1.00 86.56 107 GLN A O 1
ATOM 884 N N . LEU A 1 108 ? 9.105 -15.266 -17.030 1.00 86.62 108 LEU A N 1
ATOM 885 C CA . LEU A 1 108 ? 8.640 -15.100 -15.655 1.00 86.62 108 LEU A CA 1
ATOM 886 C C . LEU A 1 108 ? 7.397 -15.968 -15.361 1.00 86.62 108 LEU A C 1
ATOM 888 O O . LEU A 1 108 ? 6.528 -16.099 -16.222 1.00 86.62 108 LEU A O 1
ATOM 892 N N . PRO A 1 109 ? 7.246 -16.511 -14.135 1.00 86.44 109 PRO A N 1
ATOM 893 C CA . PRO A 1 109 ? 8.209 -16.472 -13.033 1.00 86.44 109 PRO A CA 1
ATOM 894 C C . PRO A 1 109 ? 9.440 -17.348 -13.293 1.00 86.44 109 PRO A C 1
ATOM 896 O O . PRO A 1 109 ? 9.313 -18.497 -13.702 1.00 86.44 109 PRO A O 1
ATOM 899 N N . CYS A 1 110 ? 10.619 -16.845 -12.934 1.00 81.50 110 CYS A N 1
ATOM 900 C CA . CYS A 1 110 ? 11.856 -17.621 -12.884 1.00 81.50 110 CYS A CA 1
ATOM 901 C C . CYS A 1 110 ? 12.357 -17.728 -11.435 1.00 81.50 110 CYS A C 1
ATOM 903 O O . CYS A 1 110 ? 12.070 -16.863 -10.606 1.00 81.50 110 CYS A O 1
ATOM 905 N N . GLN A 1 111 ? 13.116 -18.782 -11.123 1.00 76.62 111 GLN A N 1
ATOM 906 C CA . GLN A 1 111 ? 13.778 -18.913 -9.816 1.00 76.62 111 GLN A CA 1
ATOM 907 C C . GLN A 1 111 ? 15.058 -18.076 -9.730 1.00 76.62 111 GLN A C 1
ATOM 909 O O . GLN A 1 111 ? 15.384 -17.566 -8.662 1.00 76.62 111 GLN A O 1
ATOM 914 N N . ASP A 1 112 ? 15.755 -17.912 -10.854 1.00 81.12 112 ASP A N 1
ATOM 915 C CA . ASP A 1 112 ? 16.996 -17.154 -10.953 1.00 81.12 112 ASP A CA 1
ATOM 916 C C . ASP A 1 112 ? 16.859 -16.084 -12.041 1.00 81.12 112 ASP A C 1
ATOM 918 O O . ASP A 1 112 ? 16.683 -16.383 -13.217 1.00 81.12 112 ASP A O 1
ATOM 922 N N . ILE A 1 113 ? 16.923 -14.812 -11.649 1.00 79.69 113 ILE A N 1
ATOM 923 C CA . ILE A 1 113 ? 16.852 -13.683 -12.589 1.00 79.69 113 ILE A CA 1
ATOM 924 C C . ILE A 1 113 ? 18.072 -13.671 -13.521 1.00 79.69 113 ILE A C 1
ATOM 926 O O . ILE A 1 113 ? 17.978 -13.184 -14.644 1.00 79.69 113 ILE A O 1
ATOM 930 N N . SER A 1 114 ? 19.214 -14.214 -13.088 1.00 77.50 114 SER A N 1
ATOM 931 C CA . SER A 1 114 ? 20.424 -14.262 -13.913 1.00 77.50 114 SER A CA 1
ATOM 932 C C . SER A 1 114 ? 20.335 -15.263 -15.067 1.00 77.50 114 SER A C 1
ATOM 934 O O . SER A 1 114 ? 21.109 -15.154 -16.015 1.00 77.50 114 SER A O 1
ATOM 936 N N . SER A 1 115 ? 19.366 -16.188 -15.028 1.00 75.50 115 SER A N 1
ATOM 937 C CA . SER A 1 115 ? 19.090 -17.111 -16.130 1.00 75.50 115 SER A CA 1
ATOM 938 C C . SER A 1 115 ? 18.132 -16.543 -17.179 1.00 75.50 115 SER A C 1
ATOM 940 O O . SER A 1 115 ? 17.850 -17.231 -18.157 1.00 75.50 115 SER A O 1
ATOM 942 N N . ILE A 1 116 ? 17.592 -15.335 -16.974 1.00 79.81 116 ILE A N 1
ATOM 943 C CA . ILE A 1 116 ? 16.766 -14.657 -17.976 1.00 79.81 116 ILE A CA 1
ATOM 944 C C . ILE A 1 116 ? 17.673 -14.234 -19.127 1.00 79.81 116 ILE A C 1
ATOM 946 O O . ILE A 1 116 ? 18.678 -13.549 -18.926 1.00 79.81 116 ILE A O 1
ATOM 950 N N . GLU A 1 117 ? 17.298 -14.607 -20.346 1.00 76.25 117 GLU A N 1
ATOM 951 C CA . GLU A 1 117 ? 17.967 -14.113 -21.539 1.00 76.25 117 GLU A CA 1
ATOM 952 C C . GLU A 1 117 ? 17.827 -12.585 -21.603 1.00 76.25 117 GLU A C 1
ATOM 954 O O . GLU A 1 117 ? 16.727 -12.031 -21.590 1.00 76.25 117 GLU A O 1
ATOM 959 N N . THR A 1 118 ? 18.951 -11.877 -21.653 1.00 71.75 118 THR A N 1
ATOM 960 C CA . THR A 1 118 ? 18.990 -10.415 -21.681 1.00 71.75 118 THR A CA 1
ATOM 961 C C . THR A 1 118 ? 18.963 -9.944 -23.134 1.00 71.75 118 THR A C 1
ATOM 963 O O . THR A 1 118 ? 19.998 -9.807 -23.782 1.00 71.75 118 THR A O 1
ATOM 966 N N . PHE A 1 119 ? 17.776 -9.675 -23.686 1.00 70.00 119 PHE A N 1
ATOM 967 C CA . PHE A 1 119 ? 17.643 -9.064 -25.019 1.00 70.00 119 PHE A CA 1
ATOM 968 C C . PHE A 1 119 ? 18.067 -7.583 -24.983 1.00 70.00 119 PHE A C 1
ATOM 970 O O . PHE A 1 119 ? 17.237 -6.693 -25.091 1.00 70.00 119 PHE A O 1
ATOM 977 N N . ASN A 1 120 ? 19.347 -7.292 -24.728 1.00 80.88 120 ASN A N 1
ATOM 978 C CA . ASN A 1 120 ? 19.875 -5.942 -24.464 1.00 80.88 120 ASN A CA 1
ATOM 979 C C . ASN A 1 120 ? 19.164 -5.164 -23.333 1.00 80.88 120 ASN A C 1
ATOM 981 O O . ASN A 1 120 ? 19.389 -3.965 -23.181 1.00 80.88 120 ASN A O 1
ATOM 985 N N . ILE A 1 121 ? 18.350 -5.836 -22.514 1.00 84.69 121 ILE A N 1
ATOM 986 C CA . ILE A 1 121 ? 17.651 -5.231 -21.380 1.00 84.69 121 ILE A CA 1
ATOM 987 C C . ILE A 1 121 ? 18.626 -5.126 -20.197 1.00 84.69 121 ILE A C 1
ATOM 989 O O . ILE A 1 121 ? 19.225 -6.142 -19.820 1.00 84.69 121 ILE A O 1
ATOM 993 N N . PRO A 1 122 ? 18.783 -3.945 -19.572 1.00 86.94 122 PRO A N 1
ATOM 994 C CA . PRO A 1 122 ? 19.570 -3.805 -18.354 1.00 86.94 122 PRO A CA 1
ATOM 995 C C . PRO A 1 122 ? 19.049 -4.710 -17.233 1.00 86.94 122 PRO A C 1
ATOM 997 O O . PRO A 1 122 ? 17.853 -4.754 -16.949 1.00 86.94 122 PRO A O 1
ATOM 1000 N N . ILE A 1 123 ? 19.954 -5.395 -16.528 1.00 85.44 123 ILE A N 1
ATOM 1001 C CA . ILE A 1 123 ? 19.585 -6.316 -15.439 1.00 85.44 123 ILE A CA 1
ATOM 1002 C C . ILE A 1 123 ? 18.792 -5.629 -14.316 1.00 85.44 123 ILE A C 1
ATOM 1004 O O . ILE A 1 123 ? 17.971 -6.261 -13.653 1.00 85.44 123 ILE A O 1
ATOM 1008 N N . GLU A 1 124 ? 19.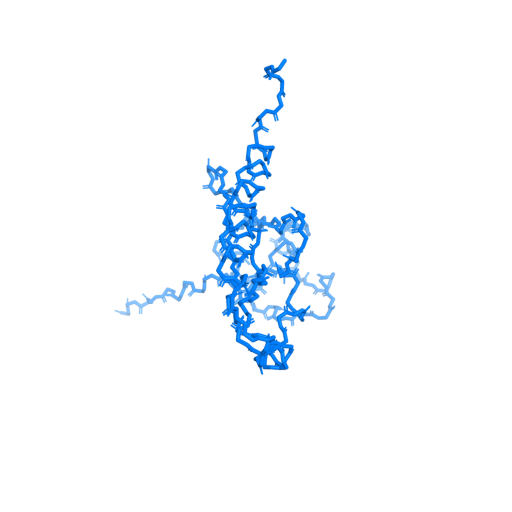021 -4.332 -14.100 1.00 85.06 124 GLU A N 1
ATOM 1009 C CA . GLU A 1 124 ? 18.269 -3.535 -13.130 1.00 85.06 124 GLU A CA 1
ATOM 1010 C C . GLU A 1 124 ? 16.795 -3.408 -13.521 1.00 85.06 124 GLU A C 1
ATOM 1012 O O . GLU A 1 124 ? 15.931 -3.590 -12.666 1.00 85.06 124 GLU A O 1
ATOM 1017 N N . ASP A 1 125 ? 16.495 -3.185 -14.802 1.00 86.38 125 ASP A N 1
ATOM 1018 C CA . ASP A 1 125 ? 15.118 -3.115 -15.294 1.00 86.38 125 ASP A CA 1
ATOM 1019 C C . ASP A 1 125 ? 14.434 -4.484 -15.244 1.00 86.38 125 ASP A C 1
ATOM 1021 O O . ASP A 1 125 ? 13.261 -4.565 -14.884 1.00 86.38 125 ASP A O 1
ATOM 1025 N N . ILE A 1 126 ? 15.174 -5.572 -15.497 1.00 86.94 126 ILE A N 1
ATOM 1026 C CA . ILE A 1 126 ? 14.662 -6.942 -15.326 1.00 86.94 126 ILE A CA 1
ATOM 1027 C C . ILE A 1 126 ? 14.272 -7.191 -13.866 1.00 86.94 126 ILE A C 1
ATOM 1029 O O . ILE A 1 126 ?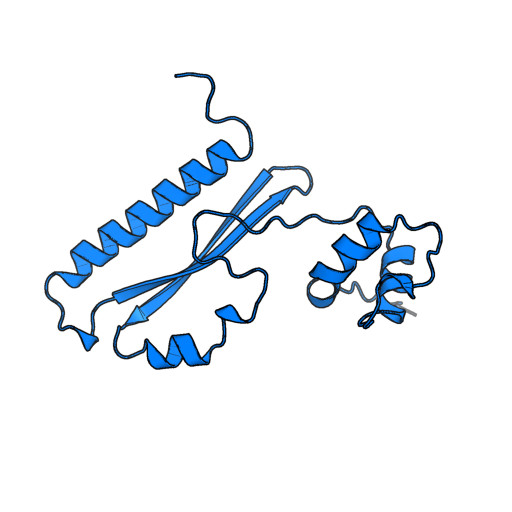 13.189 -7.712 -13.602 1.00 86.94 126 ILE A O 1
ATOM 1033 N N . ARG A 1 127 ? 15.123 -6.800 -12.906 1.00 86.25 127 ARG A N 1
ATOM 1034 C CA . ARG A 1 127 ? 14.834 -6.946 -11.469 1.00 86.25 127 ARG A CA 1
ATOM 1035 C C . ARG A 1 127 ? 13.603 -6.148 -11.060 1.00 86.25 127 ARG A C 1
ATOM 1037 O O . ARG A 1 127 ? 12.702 -6.714 -10.452 1.00 86.25 127 ARG A O 1
ATOM 1044 N N . LYS A 1 128 ? 13.539 -4.870 -11.446 1.00 85.62 128 LYS A N 1
ATOM 1045 C CA . LYS A 1 128 ? 12.381 -4.007 -11.171 1.00 85.62 128 LYS A CA 1
ATOM 1046 C C . LYS A 1 128 ? 11.104 -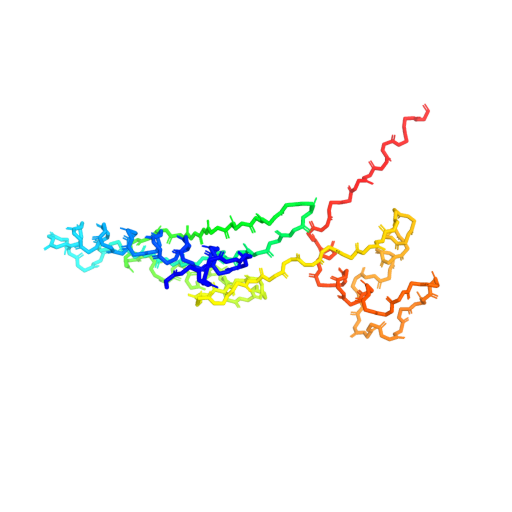4.592 -11.766 1.00 85.62 128 LYS A C 1
ATOM 1048 O O . LYS A 1 128 ? 10.091 -4.674 -11.081 1.00 85.62 128 LYS A O 1
ATOM 1053 N N . TYR A 1 129 ? 11.160 -5.071 -13.010 1.00 86.94 129 TYR A N 1
ATOM 1054 C CA . TYR A 1 129 ? 10.016 -5.701 -13.660 1.00 86.94 129 TYR A CA 1
ATOM 1055 C C . TYR A 1 129 ? 9.589 -7.001 -12.966 1.00 86.94 129 TYR A C 1
ATOM 1057 O O . TYR A 1 129 ? 8.401 -7.202 -12.733 1.00 86.94 129 TYR A O 1
ATOM 1065 N N . ALA A 1 130 ? 10.531 -7.858 -12.565 1.00 85.69 130 ALA A N 1
ATOM 1066 C CA . ALA A 1 130 ? 10.245 -9.115 -11.871 1.00 85.69 130 ALA A CA 1
ATOM 1067 C C . ALA A 1 130 ? 9.548 -8.924 -10.508 1.00 85.69 130 ALA A C 1
ATOM 1069 O O . ALA A 1 130 ? 8.856 -9.831 -10.044 1.00 85.69 130 ALA A O 1
ATOM 1070 N N . GLU A 1 131 ? 9.674 -7.756 -9.874 1.00 84.31 131 GLU A N 1
ATOM 1071 C CA . GLU A 1 131 ? 8.926 -7.431 -8.652 1.00 84.31 131 GLU A CA 1
ATOM 1072 C C . GLU A 1 131 ? 7.453 -7.098 -8.930 1.00 84.31 131 GLU A C 1
ATOM 1074 O O . GLU A 1 131 ? 6.582 -7.413 -8.115 1.00 84.31 131 GLU A O 1
ATOM 1079 N N . ILE A 1 132 ? 7.159 -6.498 -10.088 1.00 83.88 132 ILE A N 1
ATOM 1080 C CA . ILE A 1 132 ? 5.828 -5.968 -10.415 1.00 83.88 132 ILE A CA 1
ATOM 1081 C C . ILE A 1 132 ? 5.089 -6.730 -11.521 1.00 83.88 132 ILE A C 1
ATOM 1083 O O . ILE A 1 132 ? 3.911 -6.454 -11.727 1.00 83.88 132 ILE A O 1
ATOM 1087 N N . TYR A 1 133 ? 5.714 -7.690 -12.216 1.00 84.38 133 TYR A N 1
ATOM 1088 C CA . TYR A 1 133 ? 5.157 -8.309 -13.435 1.00 84.38 133 TYR A CA 1
ATOM 1089 C C . TYR A 1 133 ? 3.755 -8.905 -13.240 1.00 84.38 133 TYR A C 1
ATOM 1091 O O . TYR A 1 133 ? 2.936 -8.853 -14.149 1.00 84.38 133 TYR A O 1
ATOM 1099 N N . ARG A 1 134 ? 3.445 -9.429 -12.041 1.00 82.75 134 ARG A N 1
ATOM 1100 C CA . ARG A 1 134 ? 2.113 -9.973 -11.703 1.00 82.75 134 ARG A CA 1
ATOM 1101 C C . ARG A 1 134 ? 1.013 -8.915 -11.673 1.00 82.75 134 ARG A C 1
ATOM 1103 O O . ARG A 1 134 ? -0.157 -9.253 -11.815 1.00 82.75 134 ARG A O 1
ATOM 1110 N N . TYR A 1 135 ? 1.391 -7.666 -11.430 1.00 81.69 135 TYR A N 1
ATOM 1111 C CA . TYR A 1 135 ? 0.500 -6.515 -11.310 1.00 81.69 135 TYR A CA 1
ATOM 1112 C C . TYR A 1 135 ? 0.592 -5.595 -12.530 1.00 81.69 135 TYR A C 1
ATOM 1114 O O . TYR A 1 135 ? -0.195 -4.657 -12.647 1.00 81.69 135 TYR A O 1
ATOM 1122 N N . PHE A 1 136 ? 1.550 -5.842 -13.428 1.00 78.69 136 PHE A N 1
ATOM 1123 C CA . PHE A 1 136 ? 1.701 -5.064 -14.643 1.00 78.69 136 PHE A CA 1
ATOM 1124 C C . PHE A 1 136 ? 0.551 -5.398 -15.605 1.00 78.69 136 PHE A C 1
ATOM 1126 O O . PHE A 1 136 ? 0.298 -6.579 -15.862 1.00 78.69 136 PHE A O 1
ATOM 1133 N N . PRO A 1 137 ? -0.169 -4.395 -16.138 1.00 73.44 137 PRO A N 1
ATOM 1134 C CA . PRO A 1 137 ? -1.285 -4.648 -17.035 1.00 73.44 137 PRO A CA 1
ATOM 1135 C C . PRO A 1 137 ? -0.790 -5.365 -18.293 1.00 73.44 137 PRO A C 1
ATOM 1137 O O . PRO A 1 137 ? 0.011 -4.834 -19.063 1.00 73.44 137 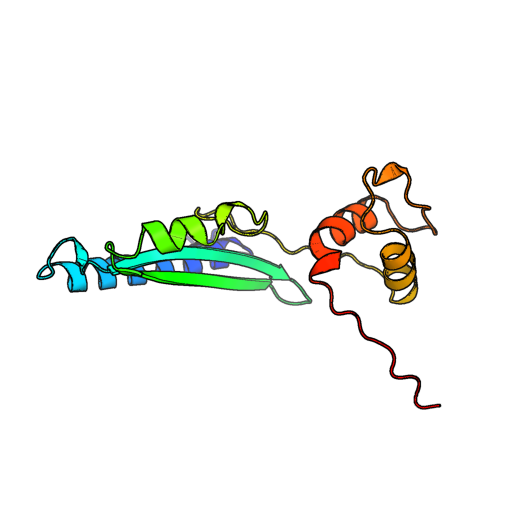PRO A O 1
ATOM 1140 N N . VAL A 1 138 ? -1.290 -6.579 -18.518 1.00 64.75 138 VAL A N 1
ATOM 1141 C CA . VAL A 1 138 ? -1.112 -7.269 -19.794 1.00 64.75 138 VAL A CA 1
ATOM 1142 C C . VAL A 1 138 ? -2.099 -6.632 -20.759 1.00 64.75 138 VAL A C 1
ATOM 1144 O O . VAL A 1 138 ? -3.268 -7.014 -20.810 1.00 64.75 138 VAL A O 1
ATOM 1147 N N . PHE A 1 139 ? -1.652 -5.618 -21.496 1.00 60.81 139 PHE A N 1
ATOM 1148 C CA . PHE A 1 139 ? -2.382 -5.180 -22.677 1.00 60.81 139 PHE A CA 1
ATOM 1149 C C . PHE A 1 139 ? -2.307 -6.331 -23.676 1.00 60.81 139 PHE A C 1
ATOM 1151 O O . PHE A 1 139 ? -1.306 -6.524 -24.363 1.00 60.81 139 PHE A O 1
ATOM 1158 N N . VAL A 1 140 ? -3.339 -7.172 -23.668 1.00 52.69 140 VAL A N 1
ATOM 1159 C CA . VAL A 1 140 ? -3.596 -8.078 -24.777 1.00 52.69 140 VAL A CA 1
ATOM 1160 C C . VAL A 1 140 ? -3.934 -7.148 -25.925 1.00 52.69 140 VAL A C 1
ATOM 1162 O O . VAL A 1 140 ? -4.992 -6.517 -25.903 1.00 52.69 140 VAL A O 1
ATOM 1165 N N . ASP A 1 141 ? -3.013 -7.001 -26.874 1.00 51.47 141 ASP A N 1
ATOM 1166 C CA . ASP A 1 141 ? -3.366 -6.470 -28.180 1.00 51.47 141 ASP A CA 1
ATOM 1167 C C . ASP A 1 141 ? -4.530 -7.337 -28.658 1.00 51.47 141 ASP A C 1
ATOM 1169 O O . ASP A 1 141 ? -4.367 -8.517 -28.973 1.00 51.47 141 ASP A O 1
ATOM 1173 N N . ALA A 1 142 ? -5.742 -6.788 -28.605 1.00 44.84 142 ALA A N 1
ATOM 1174 C CA . ALA A 1 142 ? -6.838 -7.340 -29.360 1.00 44.84 142 ALA A CA 1
ATOM 1175 C C . ALA A 1 142 ? -6.430 -7.130 -30.816 1.00 44.84 142 ALA A C 1
ATOM 1177 O O . ALA A 1 142 ? -6.667 -6.066 -31.385 1.00 44.84 142 ALA A O 1
ATOM 1178 N N . GLU A 1 143 ? -5.741 -8.116 -31.390 1.00 46.69 143 GLU A N 1
ATOM 1179 C CA . GLU A 1 143 ? -5.682 -8.291 -32.830 1.00 46.69 143 GLU A CA 1
ATOM 1180 C C . GLU A 1 143 ? -7.138 -8.410 -33.288 1.00 46.69 143 GLU A C 1
ATOM 1182 O O . GLU A 1 143 ? -7.768 -9.465 -33.219 1.00 46.69 143 GLU A O 1
ATOM 1187 N N . ILE A 1 144 ? -7.718 -7.271 -33.662 1.00 43.06 144 ILE A N 1
ATOM 1188 C CA . ILE A 1 144 ? -8.897 -7.237 -34.509 1.00 43.06 144 ILE A CA 1
ATOM 1189 C C . ILE A 1 144 ? -8.382 -7.774 -35.843 1.00 43.06 144 ILE A C 1
ATOM 1191 O O . ILE A 1 144 ? -7.654 -7.073 -36.549 1.00 43.06 144 ILE A O 1
ATOM 1195 N N . GLY A 1 145 ? -8.642 -9.063 -36.070 1.00 39.12 145 GLY A N 1
ATOM 1196 C CA . GLY A 1 145 ? -8.271 -9.786 -37.285 1.00 39.12 145 GLY A CA 1
ATOM 1197 C C . GLY A 1 145 ? -8.963 -9.287 -38.544 1.00 39.12 145 GLY A C 1
ATOM 1198 O O . GLY A 1 145 ? -9.856 -8.412 -38.451 1.00 39.12 145 GLY A O 1
#

Secondary structure (DSSP, 8-state):
--SS-TTHHHHHHHHHHHHHHHHHHHHHHHTTS-GGG-EEEEEEEEEEEESSSEEEEEEEEEEEGGGHHHHHHTTGGGSTT---SSPPEEE------HHHHHHHHTT-S-S-GGGS--SS--HHHHHHHHHHTTTS---------

Organism: NCBI:txid412755